Protein AF-A0A7G2CN73-F1 (afdb_monomer_lite)

Radius of gyration: 12.1 Å; chains: 1; bounding box: 37×28×23 Å

Sequence (90 aa):
MVTDVSALSACVNLTRVSVEGCLRLTTLDGLAGLPLLHYVDASNTPITRLDALTSCPRLRTVKVVNCPHLQSFDRLREANIDVVQRDFLP

InterPro domains:
  IPR032675 Leucine-rich repeat domain superfamily [G3DSA:3.80.10.10] (1-84)

Secondary structure (DSSP, 8-state):
-----GGGGG-TT--EEE-TT-TT----GGGTT-TT--EEE-TTS-----GGGGG-TT--EEE-TT-TT----HHHHHTT-EEE------

pLDDT: mean 93.39, std 11.21, range [33.44, 98.69]

Organism: NCBI:txid59799

Foldseek 3Di:
DDQDLLVCLVVLQDQEEEPAQVANHADDLSCAQNARHAYYEPENYCHAEDLSVLRHLRHAEYEYEHNVNHDDDVNCVVSNHHYHYPPPPD

Structure (mmCIF, N/CA/C/O backbone):
data_AF-A0A7G2CN73-F1
#
_entry.id   AF-A0A7G2CN73-F1
#
loop_
_atom_site.group_PDB
_atom_site.id
_atom_site.type_symbol
_atom_site.label_atom_id
_atom_site.label_alt_id
_atom_site.label_comp_id
_atom_site.label_asym_id
_atom_site.label_entity_id
_atom_site.label_seq_id
_atom_site.pdbx_PDB_ins_code
_atom_site.Cartn_x
_atom_site.Cartn_y
_atom_site.Cartn_z
_atom_site.occupancy
_atom_site.B_iso_or_equiv
_atom_site.auth_seq_id
_atom_site.auth_comp_id
_atom_site.auth_asym_id
_atom_site.auth_atom_id
_atom_site.pdbx_PDB_model_num
ATOM 1 N N . MET A 1 1 ? 1.046 -12.882 -11.616 1.00 72.31 1 MET A N 1
ATOM 2 C CA . MET A 1 1 ? 1.471 -11.550 -11.125 1.00 72.31 1 MET A CA 1
ATOM 3 C C . MET A 1 1 ? 0.229 -10.710 -10.908 1.00 72.31 1 MET A C 1
ATOM 5 O O . MET A 1 1 ? -0.658 -10.785 -11.749 1.00 72.31 1 MET A O 1
ATOM 9 N N . VAL A 1 2 ? 0.151 -9.967 -9.804 1.00 90.50 2 VAL A N 1
ATOM 10 C CA . VAL A 1 2 ? -1.014 -9.134 -9.465 1.00 90.50 2 VAL A CA 1
ATOM 11 C C . VAL A 1 2 ? -0.999 -7.854 -10.302 1.00 90.50 2 VAL A C 1
ATOM 13 O O . VAL A 1 2 ? 0.040 -7.207 -10.428 1.00 90.50 2 VAL A O 1
ATOM 16 N N . THR A 1 3 ? -2.144 -7.517 -10.890 1.00 95.88 3 THR A N 1
ATOM 17 C CA . THR A 1 3 ? -2.364 -6.297 -11.690 1.00 95.88 3 THR A CA 1
ATOM 18 C C . THR A 1 3 ? -3.485 -5.429 -11.134 1.00 95.88 3 THR A C 1
ATOM 20 O O . THR A 1 3 ? -3.636 -4.292 -11.559 1.00 95.88 3 THR A O 1
ATOM 23 N N . ASP A 1 4 ? -4.285 -5.975 -10.220 1.00 95.62 4 ASP A N 1
ATOM 24 C CA . AS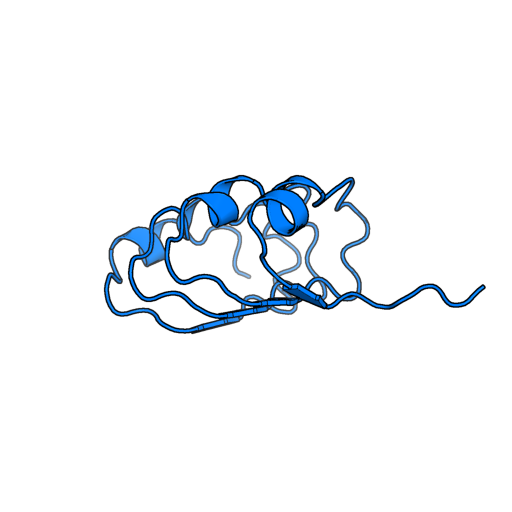P A 1 4 ? -5.480 -5.346 -9.684 1.00 95.62 4 ASP A CA 1
ATOM 25 C C . ASP A 1 4 ? -5.712 -5.808 -8.241 1.00 95.62 4 ASP A C 1
ATOM 27 O O . ASP A 1 4 ? -5.396 -6.945 -7.883 1.00 95.62 4 ASP A O 1
ATOM 31 N N . VAL A 1 5 ? -6.254 -4.908 -7.424 1.00 97.19 5 VAL A N 1
ATOM 32 C CA . VAL A 1 5 ? -6.609 -5.152 -6.018 1.00 97.19 5 VAL A CA 1
ATOM 33 C C . VAL A 1 5 ? -8.061 -4.774 -5.717 1.00 97.19 5 VAL A C 1
ATOM 35 O O . VAL A 1 5 ? -8.436 -4.670 -4.552 1.00 97.19 5 VAL A O 1
ATOM 38 N N . SER A 1 6 ? -8.900 -4.575 -6.739 1.00 96.94 6 SER A N 1
ATOM 39 C CA . SER A 1 6 ? -10.301 -4.154 -6.580 1.00 96.94 6 SER A CA 1
ATOM 40 C C . SER A 1 6 ? -11.120 -5.118 -5.720 1.00 96.94 6 SER A C 1
ATOM 42 O O . SER A 1 6 ? -11.966 -4.686 -4.937 1.00 96.94 6 SER A O 1
ATOM 44 N N . ALA A 1 7 ? -10.806 -6.415 -5.778 1.00 97.00 7 ALA A N 1
ATOM 45 C CA . ALA A 1 7 ? -11.437 -7.440 -4.951 1.00 97.00 7 ALA A CA 1
ATOM 46 C C . ALA A 1 7 ? -11.248 -7.213 -3.435 1.00 97.00 7 ALA A C 1
ATOM 48 O O . ALA A 1 7 ? -12.056 -7.697 -2.645 1.00 97.00 7 ALA A O 1
ATOM 49 N N . LEU A 1 8 ? -10.219 -6.462 -3.016 1.00 97.12 8 LEU A N 1
ATOM 50 C CA . LEU A 1 8 ? -9.961 -6.161 -1.603 1.00 97.12 8 LEU A CA 1
ATOM 51 C C . LEU A 1 8 ? -10.930 -5.124 -1.019 1.00 97.12 8 LEU A C 1
ATOM 53 O O . LEU A 1 8 ? -11.053 -5.046 0.201 1.00 97.12 8 LEU A O 1
ATOM 57 N N . SER A 1 9 ? -11.662 -4.383 -1.856 1.00 96.75 9 SER A N 1
ATOM 58 C CA . SER A 1 9 ? -12.647 -3.385 -1.409 1.00 96.75 9 SER A CA 1
ATOM 59 C C . SER A 1 9 ? -13.767 -3.982 -0.543 1.00 96.75 9 SER A C 1
ATOM 61 O O . SER A 1 9 ? -14.288 -3.315 0.348 1.00 96.75 9 SER A O 1
ATOM 63 N N . ALA A 1 10 ? -14.101 -5.262 -0.745 1.00 96.94 10 ALA A N 1
ATOM 64 C CA . ALA A 1 10 ? -15.094 -5.981 0.055 1.00 96.94 10 ALA A CA 1
ATOM 65 C C . ALA A 1 10 ? -14.556 -6.439 1.424 1.00 96.94 10 ALA A C 1
ATOM 67 O O . ALA A 1 10 ? -15.324 -6.820 2.311 1.00 96.94 10 ALA A O 1
ATOM 68 N N . CYS A 1 11 ? -13.239 -6.415 1.631 1.00 97.62 11 CYS A N 1
ATOM 69 C CA . CYS A 1 11 ? -12.606 -6.882 2.857 1.00 97.62 11 CYS A CA 1
ATOM 70 C C . CYS A 1 11 ? -12.578 -5.771 3.919 1.00 97.62 11 CYS A C 1
ATOM 72 O O . CYS A 1 11 ? -11.518 -5.289 4.314 1.00 97.62 11 CYS A O 1
ATOM 74 N N . VAL A 1 12 ? -13.754 -5.396 4.427 1.00 96.69 12 VAL A N 1
ATOM 75 C CA . VAL A 1 12 ? -13.955 -4.271 5.368 1.00 96.69 12 VAL A CA 1
ATOM 76 C C . VAL A 1 12 ? -13.139 -4.358 6.666 1.00 96.69 12 VAL A C 1
ATOM 78 O O . VAL A 1 12 ? -12.908 -3.343 7.318 1.00 96.69 12 VAL A O 1
ATOM 81 N N . ASN A 1 13 ? -12.667 -5.557 7.023 1.00 98.31 13 ASN A N 1
ATOM 82 C CA . ASN A 1 13 ? -11.829 -5.792 8.197 1.00 98.31 13 ASN A CA 1
ATOM 83 C C . ASN A 1 13 ? -10.315 -5.760 7.913 1.00 98.31 13 ASN A C 1
ATOM 85 O O . ASN A 1 13 ? -9.528 -6.049 8.815 1.00 98.31 13 ASN A O 1
ATOM 89 N N . LEU A 1 14 ? -9.879 -5.431 6.690 1.00 98.31 14 LEU A N 1
ATOM 90 C CA . LEU A 1 14 ? -8.456 -5.280 6.381 1.00 98.31 14 LEU A CA 1
ATOM 91 C C . LEU A 1 14 ? -7.846 -4.142 7.196 1.00 98.31 14 LEU A C 1
ATOM 93 O O . LEU A 1 14 ? -8.297 -3.002 7.142 1.00 98.31 14 LEU A O 1
ATOM 97 N N . THR A 1 15 ? -6.774 -4.463 7.913 1.00 98.50 15 THR A N 1
ATOM 98 C CA . THR A 1 15 ? -6.001 -3.509 8.717 1.00 98.50 15 THR A CA 1
ATOM 99 C C . THR A 1 15 ? -4.660 -3.168 8.077 1.00 98.50 15 THR A C 1
ATOM 101 O O . THR A 1 15 ? -4.163 -2.050 8.225 1.00 98.50 15 THR A O 1
ATOM 104 N N . ARG A 1 16 ? -4.082 -4.112 7.326 1.00 98.62 16 ARG A N 1
ATOM 105 C CA . ARG A 1 16 ? -2.784 -3.981 6.661 1.00 98.62 16 ARG A CA 1
ATOM 106 C C . ARG A 1 16 ? -2.833 -4.627 5.284 1.00 98.62 16 ARG A C 1
ATOM 108 O O . ARG A 1 16 ? -3.364 -5.727 5.148 1.00 98.62 16 ARG A O 1
ATOM 115 N N . VAL A 1 17 ? -2.226 -3.983 4.296 1.00 98.44 17 VAL A N 1
ATOM 116 C CA . VAL A 1 17 ? -2.041 -4.542 2.950 1.00 98.44 17 VAL A CA 1
ATOM 117 C C . VAL A 1 17 ? -0.576 -4.406 2.552 1.00 98.44 17 VAL A C 1
ATOM 119 O O . VAL A 1 17 ? 0.027 -3.357 2.760 1.00 98.44 17 VAL A O 1
ATOM 122 N N . SER A 1 18 ? -0.004 -5.466 1.984 1.00 98.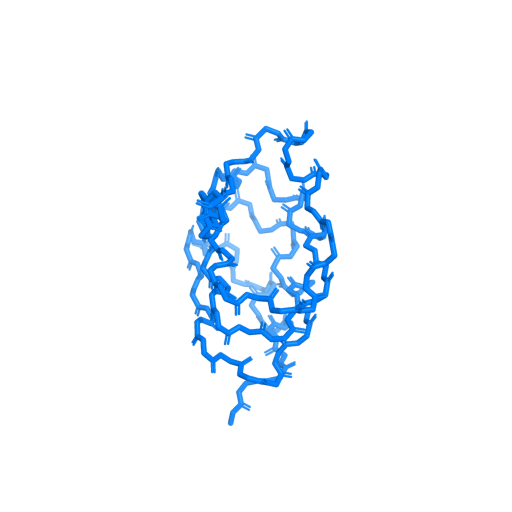00 18 SER A N 1
ATOM 123 C CA . SER A 1 18 ? 1.281 -5.406 1.288 1.00 98.00 18 SER A CA 1
ATOM 124 C C . SER A 1 18 ? 1.096 -5.920 -0.131 1.00 98.00 18 SER A C 1
ATOM 126 O O . SER A 1 18 ? 0.584 -7.020 -0.339 1.00 98.00 18 SER A O 1
ATOM 128 N N . VAL A 1 19 ? 1.504 -5.102 -1.092 1.00 97.69 19 VAL A N 1
ATOM 129 C CA . VAL A 1 19 ? 1.586 -5.429 -2.520 1.00 97.69 19 VAL A CA 1
ATOM 130 C C . VAL A 1 19 ? 3.019 -5.256 -3.020 1.00 97.69 19 VAL A C 1
ATOM 132 O O . VAL A 1 19 ? 3.252 -5.020 -4.206 1.00 97.69 19 VAL A O 1
ATOM 135 N N . GLU A 1 20 ? 3.986 -5.360 -2.106 1.00 97.44 20 GLU A N 1
ATOM 136 C CA . GLU A 1 20 ? 5.400 -5.203 -2.416 1.00 97.44 20 GLU A CA 1
ATOM 137 C C . GLU A 1 20 ? 5.817 -6.110 -3.583 1.00 97.44 20 GLU A C 1
ATOM 139 O O . GLU A 1 20 ? 5.481 -7.295 -3.633 1.00 97.44 20 GLU A O 1
ATOM 144 N N . GLY A 1 21 ? 6.533 -5.541 -4.554 1.00 96.75 21 GLY A N 1
ATOM 145 C CA . GLY A 1 21 ? 7.030 -6.290 -5.710 1.00 96.75 21 GLY A CA 1
ATOM 146 C C . GLY A 1 21 ? 5.958 -6.671 -6.736 1.00 96.75 21 GLY A C 1
ATOM 147 O O . GLY A 1 21 ? 6.239 -7.435 -7.664 1.00 96.75 21 GLY A O 1
ATOM 148 N N . CYS A 1 22 ? 4.732 -6.150 -6.634 1.00 97.44 22 CYS A N 1
ATOM 149 C CA . CYS A 1 22 ? 3.719 -6.302 -7.679 1.00 97.44 22 CYS A CA 1
ATOM 150 C C . CYS A 1 22 ? 4.060 -5.429 -8.902 1.00 97.44 22 CYS A C 1
ATOM 152 O O . CYS A 1 22 ? 3.474 -4.373 -9.123 1.00 97.44 22 CYS A O 1
ATOM 154 N N . LEU A 1 23 ? 4.991 -5.903 -9.739 1.00 96.12 23 LEU A N 1
ATOM 155 C CA . LEU A 1 23 ? 5.585 -5.163 -10.869 1.00 96.12 23 LEU A CA 1
ATOM 156 C C . LEU A 1 23 ? 4.615 -4.770 -11.996 1.00 96.12 23 LEU A C 1
ATOM 158 O O . LEU A 1 23 ? 5.020 -4.119 -12.953 1.00 96.12 23 LEU A O 1
ATOM 162 N N . ARG A 1 24 ? 3.351 -5.195 -11.927 1.00 96.56 24 ARG A N 1
ATOM 163 C CA . ARG A 1 24 ? 2.308 -4.841 -12.901 1.00 96.56 24 ARG A CA 1
ATOM 164 C C . ARG A 1 24 ? 1.127 -4.097 -12.272 1.00 96.56 24 ARG A C 1
ATOM 166 O O . ARG A 1 24 ? 0.148 -3.846 -12.967 1.00 96.56 24 ARG A O 1
ATOM 173 N N . LEU A 1 25 ? 1.203 -3.776 -10.981 1.00 97.00 25 LEU A N 1
ATOM 174 C CA . LEU A 1 25 ? 0.169 -3.045 -10.261 1.00 97.00 25 LEU A CA 1
ATOM 175 C C . LEU A 1 25 ? 0.465 -1.546 -10.341 1.00 97.00 25 LEU A C 1
ATOM 177 O O . LEU A 1 25 ? 1.460 -1.075 -9.798 1.00 97.00 25 LEU A O 1
ATOM 181 N N . THR A 1 26 ? -0.385 -0.805 -11.045 1.00 95.69 26 THR A N 1
ATOM 182 C CA . THR A 1 26 ? -0.189 0.629 -11.323 1.00 95.69 26 THR A CA 1
ATOM 183 C C . THR A 1 26 ? -1.056 1.543 -10.456 1.00 95.69 26 THR A C 1
ATOM 185 O O . THR A 1 26 ? -0.828 2.751 -10.420 1.00 95.69 26 THR A O 1
ATOM 188 N N . THR A 1 27 ? -2.037 0.984 -9.742 1.00 95.44 27 THR A N 1
ATOM 189 C CA . THR A 1 27 ? -2.973 1.720 -8.883 1.00 95.44 27 THR A CA 1
ATOM 190 C C . THR A 1 27 ? -3.350 0.912 -7.639 1.00 95.44 27 THR A C 1
ATOM 192 O O . THR A 1 27 ? -3.266 -0.317 -7.635 1.00 95.44 27 THR A O 1
ATOM 195 N N . LEU A 1 28 ? -3.783 1.616 -6.589 1.00 96.81 28 LEU A N 1
ATOM 196 C CA . LEU A 1 28 ? -4.305 1.064 -5.335 1.00 96.81 28 LEU A CA 1
ATOM 197 C C . LEU A 1 28 ? -5.760 1.473 -5.075 1.00 96.81 28 LEU A C 1
ATOM 199 O O . LEU A 1 28 ? -6.220 1.398 -3.938 1.00 96.81 28 LEU A O 1
ATOM 203 N N . ASP A 1 29 ? -6.500 1.893 -6.104 1.00 96.44 29 ASP A N 1
ATOM 204 C CA . ASP A 1 29 ? -7.880 2.378 -5.951 1.00 96.44 29 ASP A CA 1
ATOM 205 C C . ASP A 1 29 ? -8.812 1.339 -5.301 1.00 96.44 29 ASP A C 1
ATOM 207 O O . ASP A 1 29 ? -9.736 1.698 -4.578 1.00 96.44 29 ASP A O 1
ATOM 211 N N . GLY A 1 30 ? -8.519 0.043 -5.460 1.00 96.62 30 GLY A N 1
ATOM 212 C CA . GLY A 1 30 ? -9.234 -1.043 -4.780 1.00 96.62 30 GLY A CA 1
ATOM 213 C C . GLY A 1 30 ? -9.123 -1.051 -3.249 1.00 96.62 30 GLY A C 1
ATOM 214 O O . GLY A 1 30 ? -9.853 -1.794 -2.598 1.00 96.62 30 GLY A O 1
ATOM 215 N N . LEU A 1 31 ? -8.231 -0.242 -2.668 1.00 98.06 31 LEU A N 1
ATOM 216 C CA . LEU A 1 31 ? -8.080 -0.068 -1.220 1.00 98.06 31 LEU A CA 1
ATOM 217 C C . LEU A 1 31 ? -8.846 1.144 -0.672 1.00 98.06 31 LEU A C 1
ATOM 219 O O . LEU A 1 31 ? -8.836 1.351 0.541 1.00 98.06 31 LEU A O 1
ATOM 223 N N . ALA A 1 32 ? -9.467 1.954 -1.534 1.00 97.12 32 ALA A N 1
ATOM 224 C CA . ALA A 1 32 ? -10.162 3.175 -1.140 1.00 97.12 32 ALA A CA 1
ATOM 225 C C . ALA A 1 32 ? -11.259 2.905 -0.099 1.00 97.12 32 ALA A C 1
ATOM 227 O O . ALA A 1 32 ? -11.997 1.923 -0.183 1.00 97.12 32 ALA A O 1
ATOM 228 N N . GLY A 1 33 ? -11.387 3.802 0.877 1.00 97.94 33 GLY A N 1
ATOM 229 C CA . GLY A 1 33 ? -12.468 3.792 1.859 1.00 97.94 33 GLY A CA 1
ATOM 230 C C . GLY A 1 33 ? -12.443 2.637 2.862 1.00 97.94 33 GLY A C 1
ATOM 231 O O . GLY A 1 33 ? -13.382 2.519 3.649 1.00 97.94 33 GLY A O 1
ATOM 232 N N . LEU A 1 34 ? -11.404 1.791 2.879 1.00 98.56 34 LEU A N 1
ATOM 233 C CA . LEU A 1 34 ? -11.338 0.666 3.814 1.00 98.56 34 LEU A CA 1
ATOM 234 C C . LEU A 1 34 ? -11.290 1.180 5.268 1.00 98.56 34 LEU A C 1
ATOM 236 O O . LEU A 1 34 ? -10.334 1.860 5.658 1.00 98.56 34 LEU A O 1
ATOM 240 N N . PRO A 1 35 ? -12.299 0.860 6.103 1.00 98.25 35 PRO A N 1
ATOM 241 C CA . PRO A 1 35 ? -12.549 1.591 7.345 1.00 98.25 35 PRO A CA 1
ATOM 242 C C . PRO A 1 35 ? -11.530 1.286 8.445 1.00 98.25 35 PRO A C 1
ATOM 244 O O . PRO A 1 35 ? -11.354 2.086 9.364 1.00 98.25 35 PRO A O 1
ATOM 247 N N . LEU A 1 36 ? -10.867 0.128 8.374 1.00 98.69 36 LEU A N 1
ATOM 248 C CA . LEU A 1 36 ? -9.890 -0.324 9.366 1.00 98.69 36 LEU A CA 1
ATOM 249 C C . LEU A 1 36 ? -8.444 -0.307 8.861 1.00 98.69 36 LEU A C 1
ATOM 251 O O . LEU A 1 36 ? -7.531 -0.556 9.654 1.00 98.69 36 LEU A O 1
ATOM 255 N N . LEU A 1 37 ? -8.226 0.019 7.585 1.00 98.69 37 LEU A N 1
ATOM 256 C CA . LEU A 1 37 ? -6.904 -0.011 6.979 1.00 98.69 37 LEU A CA 1
ATOM 257 C C . LEU A 1 37 ? -6.037 1.089 7.589 1.00 98.69 37 LEU A C 1
ATOM 259 O O . LEU A 1 37 ? -6.357 2.270 7.482 1.00 98.69 37 LEU A O 1
ATOM 263 N N . HIS A 1 38 ? -4.935 0.695 8.223 1.00 98.50 38 HIS A N 1
ATOM 264 C CA . HIS A 1 38 ? -4.014 1.615 8.883 1.00 98.50 38 HIS A CA 1
ATOM 265 C C . HIS A 1 38 ? -2.590 1.575 8.311 1.00 98.50 38 HIS A C 1
ATOM 267 O O . HIS A 1 38 ? -1.796 2.470 8.607 1.00 98.50 38 HIS A O 1
ATOM 273 N N . TYR A 1 39 ? -2.258 0.568 7.495 1.00 98.69 39 TYR A N 1
ATOM 274 C CA . TYR A 1 39 ? -0.928 0.390 6.906 1.00 98.69 39 TYR A CA 1
ATOM 275 C C . TYR A 1 39 ? -0.999 -0.160 5.476 1.00 98.69 39 TYR A C 1
ATOM 277 O O . TYR A 1 39 ? -1.668 -1.169 5.236 1.00 98.69 39 TYR A O 1
ATOM 285 N N . VAL A 1 40 ? -0.248 0.447 4.555 1.00 98.62 40 VAL A N 1
ATOM 286 C CA . VAL A 1 40 ? -0.056 -0.048 3.182 1.00 98.62 40 VAL A CA 1
ATOM 287 C C . VAL A 1 40 ? 1.433 -0.086 2.845 1.00 98.62 40 VAL A C 1
ATOM 289 O O . VAL A 1 40 ? 2.123 0.917 3.006 1.00 98.62 40 VAL A O 1
ATOM 292 N N . ASP A 1 41 ? 1.925 -1.215 2.337 1.00 98.38 41 ASP A N 1
ATOM 293 C CA . ASP A 1 41 ? 3.238 -1.300 1.686 1.00 98.38 41 ASP A CA 1
ATOM 294 C C . ASP A 1 41 ? 3.061 -1.533 0.184 1.00 98.38 41 ASP A C 1
ATOM 296 O O . ASP A 1 41 ? 2.537 -2.565 -0.239 1.00 98.38 41 ASP A O 1
ATOM 300 N N . ALA A 1 42 ? 3.483 -0.555 -0.613 1.00 97.56 42 ALA A N 1
ATOM 301 C CA . ALA A 1 42 ? 3.467 -0.585 -2.070 1.00 97.56 42 ALA A CA 1
ATOM 302 C C . ALA A 1 42 ? 4.881 -0.494 -2.664 1.00 97.56 42 ALA A C 1
ATOM 304 O O . ALA A 1 42 ? 5.051 -0.110 -3.820 1.00 97.56 42 ALA A O 1
ATOM 305 N N . SER A 1 43 ? 5.906 -0.837 -1.880 1.00 97.25 43 SER A N 1
ATOM 306 C CA . SER A 1 43 ? 7.302 -0.779 -2.312 1.00 97.25 43 SER A CA 1
ATOM 307 C C . SER A 1 43 ? 7.562 -1.637 -3.553 1.00 97.25 43 SER A C 1
ATOM 309 O O . SER A 1 43 ? 6.965 -2.697 -3.737 1.00 97.25 43 SER A O 1
ATOM 311 N N . ASN A 1 44 ? 8.511 -1.224 -4.391 1.00 96.62 44 ASN A N 1
ATOM 312 C CA . ASN A 1 44 ? 8.909 -1.946 -5.599 1.00 96.62 44 ASN A CA 1
ATOM 313 C C . ASN A 1 44 ? 7.725 -2.198 -6.562 1.00 96.62 44 ASN A C 1
ATOM 315 O O . ASN A 1 44 ? 7.586 -3.292 -7.110 1.00 96.62 44 ASN A O 1
ATOM 319 N N . THR A 1 45 ? 6.853 -1.204 -6.759 1.00 97.06 45 THR A N 1
ATOM 320 C CA . THR A 1 45 ? 5.734 -1.268 -7.716 1.00 97.06 45 THR A CA 1
ATOM 321 C C . THR A 1 45 ? 5.774 -0.086 -8.695 1.00 97.06 45 THR A C 1
ATOM 323 O O . THR A 1 45 ? 6.344 0.961 -8.379 1.00 97.06 45 THR A O 1
ATOM 326 N N . PRO A 1 46 ? 5.184 -0.211 -9.900 1.00 96.50 46 PRO A N 1
ATOM 327 C CA . PRO A 1 46 ? 5.096 0.883 -10.867 1.00 96.50 46 PRO A CA 1
ATOM 328 C C . PRO A 1 46 ? 3.889 1.804 -10.610 1.00 96.50 46 PRO A C 1
ATOM 330 O O . PRO A 1 46 ? 3.360 2.388 -11.557 1.00 96.50 46 PRO A O 1
ATOM 333 N N . ILE A 1 47 ? 3.405 1.9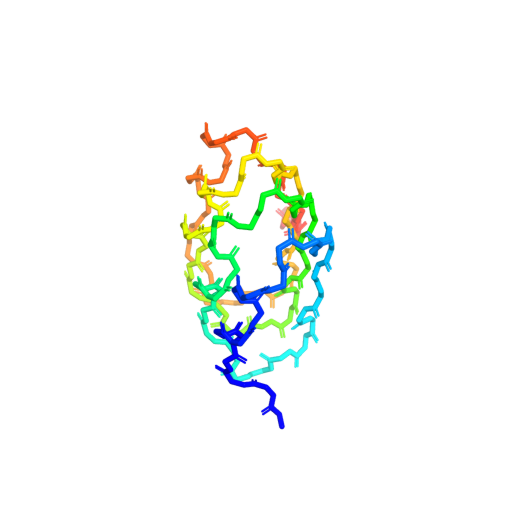07 -9.367 1.00 96.12 47 ILE A N 1
ATOM 334 C CA . ILE A 1 47 ? 2.276 2.783 -9.037 1.00 96.12 47 ILE A CA 1
ATOM 335 C C . ILE A 1 47 ? 2.588 4.237 -9.394 1.00 96.12 47 ILE A C 1
ATOM 337 O O . ILE A 1 47 ? 3.713 4.709 -9.227 1.00 96.12 47 ILE A O 1
ATOM 341 N N . THR A 1 48 ? 1.580 4.954 -9.879 1.00 95.12 48 THR A N 1
ATOM 342 C CA . THR A 1 48 ? 1.746 6.344 -10.338 1.00 95.12 48 THR A CA 1
ATOM 343 C C . THR A 1 48 ? 1.124 7.365 -9.393 1.00 95.12 48 THR A C 1
ATOM 345 O O . THR A 1 48 ? 1.526 8.527 -9.388 1.00 95.12 48 THR A O 1
ATOM 348 N N . ARG A 1 49 ? 0.146 6.939 -8.585 1.00 93.94 49 ARG A N 1
ATOM 349 C CA . ARG A 1 49 ? -0.656 7.794 -7.702 1.00 93.94 49 ARG A CA 1
ATOM 350 C C . ARG A 1 49 ? -1.180 7.026 -6.494 1.00 93.94 49 ARG A C 1
ATOM 352 O O . ARG A 1 49 ? -1.343 5.809 -6.548 1.00 93.94 49 ARG A O 1
ATOM 359 N N . LEU A 1 50 ? -1.477 7.765 -5.426 1.00 95.75 50 LEU A N 1
ATOM 360 C CA . LEU A 1 50 ? -1.953 7.222 -4.148 1.00 95.75 50 LEU A CA 1
ATOM 361 C C . LEU A 1 50 ? -3.191 7.940 -3.597 1.00 95.75 50 LEU A C 1
ATOM 363 O O . LEU A 1 50 ? -3.616 7.649 -2.484 1.00 95.75 50 LEU A O 1
ATOM 367 N N . ASP A 1 51 ? -3.788 8.858 -4.361 1.00 93.88 51 ASP A N 1
ATOM 368 C CA . ASP A 1 51 ? -4.863 9.733 -3.876 1.00 93.88 51 ASP A CA 1
ATOM 369 C C . ASP A 1 51 ? -6.055 8.957 -3.300 1.00 93.88 51 ASP A C 1
ATOM 371 O O . ASP A 1 51 ? -6.654 9.394 -2.321 1.00 93.88 51 ASP A O 1
ATOM 375 N N . ALA A 1 52 ? -6.370 7.781 -3.849 1.00 94.81 52 ALA A N 1
ATOM 376 C CA . ALA A 1 52 ? -7.444 6.929 -3.348 1.00 94.81 52 ALA A CA 1
ATOM 377 C C . ALA A 1 52 ? -7.268 6.529 -1.876 1.00 94.81 52 ALA A C 1
ATOM 379 O O . ALA A 1 52 ? -8.254 6.401 -1.150 1.00 94.81 52 ALA A O 1
ATOM 380 N N . LEU A 1 53 ? -6.027 6.405 -1.399 1.00 97.25 53 LEU A N 1
ATOM 381 C CA . LEU A 1 53 ? -5.728 6.050 -0.015 1.00 97.25 53 LEU A CA 1
ATOM 382 C C . LEU A 1 53 ? -6.107 7.155 0.987 1.00 97.25 53 LEU A C 1
ATOM 384 O O . LEU A 1 53 ? -6.317 6.855 2.159 1.00 97.25 53 LEU A O 1
ATOM 388 N N . THR A 1 54 ? -6.266 8.409 0.542 1.00 97.31 54 THR A N 1
ATOM 389 C CA . THR A 1 54 ? -6.720 9.519 1.410 1.00 97.31 54 THR A CA 1
ATOM 390 C C . THR A 1 54 ? -8.153 9.335 1.914 1.00 97.31 54 THR A C 1
ATOM 392 O O . THR A 1 54 ? -8.542 9.936 2.910 1.00 97.31 54 THR A O 1
ATOM 395 N N . SER A 1 55 ? -8.939 8.477 1.256 1.00 97.56 55 SER A N 1
ATOM 396 C CA . SER A 1 55 ? -10.307 8.150 1.666 1.00 97.56 55 SER A CA 1
ATOM 397 C C . SER A 1 55 ? -10.384 7.135 2.815 1.00 97.56 55 SER A C 1
ATOM 399 O O . SER A 1 55 ? -11.466 6.905 3.351 1.00 97.56 55 SER A O 1
ATOM 401 N N . CYS A 1 56 ? -9.263 6.519 3.208 1.00 98.25 56 CYS A N 1
ATOM 402 C CA . CYS A 1 56 ? -9.215 5.541 4.292 1.00 98.25 56 CYS A CA 1
ATOM 403 C C . CYS A 1 56 ? -9.103 6.253 5.654 1.00 98.25 56 CYS A C 1
ATOM 405 O O . CYS A 1 56 ? -8.031 6.760 5.990 1.00 98.25 56 CYS A O 1
ATOM 407 N N . PRO A 1 57 ? -10.153 6.252 6.497 1.00 97.69 57 PRO A N 1
ATOM 408 C CA . PRO A 1 57 ? -10.234 7.126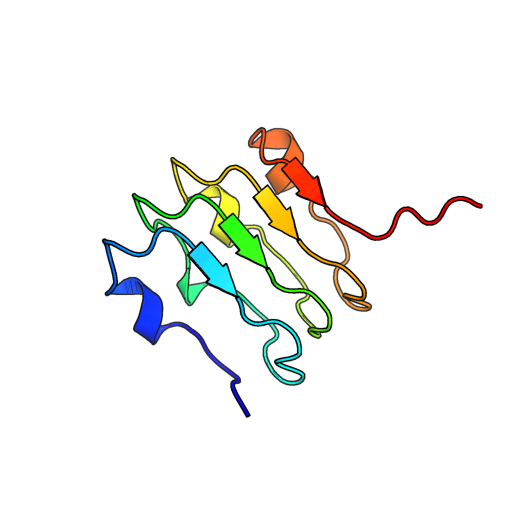 7.675 1.00 97.69 57 PRO A CA 1
ATOM 409 C C . PRO A 1 57 ? -9.239 6.780 8.792 1.00 97.69 57 PRO A C 1
ATOM 411 O O . PRO A 1 57 ? -9.042 7.567 9.718 1.00 97.69 57 PRO A O 1
ATOM 414 N N . ARG A 1 58 ? -8.640 5.584 8.754 1.00 98.31 58 ARG A N 1
ATOM 415 C CA . ARG A 1 58 ? -7.680 5.109 9.761 1.00 98.31 58 ARG A CA 1
ATOM 416 C C . ARG A 1 58 ? -6.274 4.924 9.207 1.00 98.31 58 ARG A C 1
ATOM 418 O O . ARG A 1 58 ? -5.408 4.464 9.955 1.00 98.31 58 ARG A O 1
ATOM 425 N N . LEU A 1 59 ? -6.039 5.280 7.944 1.00 98.56 59 LEU A N 1
ATOM 426 C CA . LEU A 1 59 ? -4.739 5.095 7.321 1.00 98.56 59 LEU A CA 1
ATOM 427 C C . LEU A 1 59 ? -3.707 5.989 8.001 1.00 98.56 59 LEU A C 1
ATOM 429 O O . LEU A 1 59 ? -3.937 7.178 8.196 1.00 98.56 59 LEU A O 1
ATOM 433 N N . ARG A 1 60 ? -2.587 5.394 8.419 1.00 98.12 60 ARG A N 1
ATOM 434 C CA . ARG A 1 60 ? -1.521 6.118 9.122 1.00 98.12 60 ARG A CA 1
ATOM 435 C C . ARG A 1 60 ? -0.193 6.061 8.410 1.00 98.12 60 ARG A C 1
ATOM 437 O O . ARG A 1 60 ? 0.548 7.026 8.498 1.00 98.12 60 ARG A O 1
ATOM 444 N N . THR A 1 61 ? 0.102 4.956 7.735 1.00 98.19 61 THR A N 1
ATOM 445 C CA . THR A 1 61 ? 1.414 4.745 7.130 1.00 98.19 61 THR A CA 1
ATOM 446 C C . THR A 1 61 ? 1.273 4.144 5.745 1.00 98.19 61 THR A C 1
ATOM 448 O O . THR A 1 61 ? 0.591 3.130 5.565 1.00 98.19 61 THR A O 1
ATOM 451 N N . VAL A 1 62 ? 1.968 4.740 4.783 1.00 98.12 62 VAL A N 1
ATOM 452 C CA . VAL A 1 62 ? 2.121 4.223 3.425 1.00 98.12 62 VAL A CA 1
ATOM 453 C C . VAL A 1 62 ? 3.608 4.123 3.110 1.00 98.12 62 VAL A C 1
ATOM 455 O O . VAL A 1 62 ? 4.345 5.091 3.264 1.00 98.12 62 VAL A O 1
ATOM 458 N N . LYS A 1 63 ? 4.069 2.949 2.681 1.00 97.75 63 LYS A N 1
ATOM 459 C CA . LYS A 1 63 ? 5.465 2.719 2.302 1.00 97.75 63 LYS A CA 1
ATOM 460 C C . LYS A 1 63 ? 5.589 2.588 0.785 1.00 97.75 63 LYS A C 1
ATOM 462 O O . LYS A 1 63 ? 4.866 1.808 0.172 1.00 97.75 63 LYS A O 1
ATOM 467 N N . VAL A 1 64 ? 6.491 3.367 0.191 1.00 96.06 64 VAL A N 1
ATOM 468 C CA . VAL A 1 64 ? 6.642 3.541 -1.272 1.00 96.06 64 VAL A CA 1
ATOM 469 C C . VAL A 1 64 ? 8.104 3.468 -1.713 1.00 96.06 64 VAL A C 1
ATOM 471 O O . VAL A 1 64 ? 8.553 4.167 -2.620 1.00 96.06 64 VAL A O 1
ATOM 474 N N . VAL A 1 65 ? 8.891 2.612 -1.064 1.00 95.19 65 VAL A N 1
ATOM 475 C CA . VAL A 1 65 ? 10.310 2.444 -1.401 1.00 95.19 65 VAL A CA 1
ATOM 476 C C . VAL A 1 65 ? 10.448 1.935 -2.839 1.00 95.19 65 VAL A C 1
ATOM 478 O O . VAL A 1 65 ? 9.776 0.983 -3.218 1.00 95.19 65 VAL A O 1
ATOM 481 N N . ASN A 1 66 ? 11.333 2.542 -3.637 1.00 94.44 66 ASN A N 1
ATOM 482 C CA . ASN A 1 66 ? 11.576 2.172 -5.040 1.00 94.44 66 ASN A 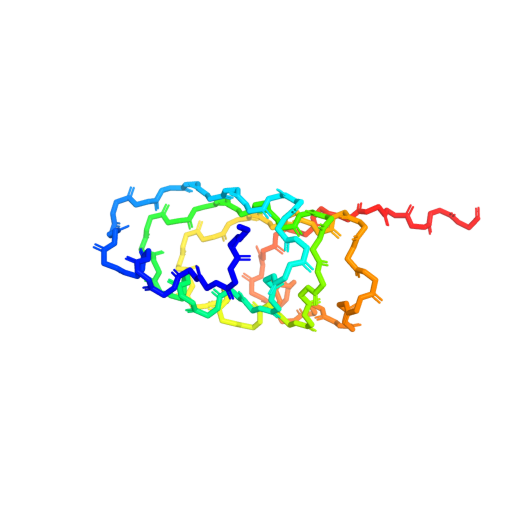CA 1
ATOM 483 C C . ASN A 1 66 ? 10.301 2.157 -5.915 1.00 94.44 66 ASN A C 1
ATOM 485 O O . ASN A 1 66 ? 10.041 1.179 -6.616 1.00 94.44 66 ASN A O 1
ATOM 489 N N . CYS A 1 67 ? 9.509 3.232 -5.887 1.00 94.31 67 CYS A N 1
ATOM 490 C CA . CYS A 1 67 ? 8.378 3.435 -6.803 1.00 94.31 67 CYS A CA 1
ATOM 491 C C . CYS A 1 67 ? 8.756 4.473 -7.883 1.00 94.31 67 CYS A C 1
ATOM 493 O O . CYS A 1 67 ? 8.490 5.659 -7.699 1.00 94.31 67 CYS A O 1
ATOM 495 N N . PRO A 1 68 ? 9.404 4.077 -8.998 1.00 90.31 68 PRO A N 1
ATOM 496 C CA . PRO A 1 68 ? 10.049 5.011 -9.935 1.00 90.31 68 PRO A CA 1
ATOM 497 C C . PRO A 1 68 ? 9.078 5.891 -10.735 1.00 90.31 68 PRO A C 1
ATOM 499 O O . PRO A 1 68 ? 9.497 6.883 -11.324 1.00 90.31 68 PRO A O 1
ATOM 502 N N . HIS A 1 69 ? 7.796 5.524 -10.787 1.00 94.19 69 HIS A N 1
ATOM 503 C CA . HIS A 1 69 ? 6.760 6.255 -11.521 1.00 94.19 69 HIS A CA 1
ATOM 504 C C . HIS A 1 69 ? 5.827 7.068 -10.614 1.00 94.19 69 HIS A C 1
ATOM 506 O O . HIS A 1 69 ? 4.932 7.747 -11.120 1.00 94.19 69 HIS A O 1
ATOM 512 N N . LEU A 1 70 ? 6.026 7.016 -9.293 1.00 93.00 70 LEU A N 1
ATOM 513 C CA . LEU A 1 70 ? 5.229 7.776 -8.339 1.00 93.00 70 LEU A CA 1
ATOM 514 C C . LEU A 1 70 ? 5.671 9.244 -8.377 1.00 93.00 70 LEU A C 1
ATOM 516 O O . LEU A 1 70 ? 6.787 9.567 -7.983 1.00 93.00 70 LEU A O 1
ATOM 520 N N . GLN A 1 71 ? 4.805 10.127 -8.880 1.00 84.62 71 GLN A N 1
ATOM 521 C CA . GLN A 1 71 ? 5.159 11.533 -9.125 1.00 84.62 71 GLN A CA 1
ATOM 522 C C . GLN A 1 71 ? 5.053 12.411 -7.872 1.00 84.62 71 GLN A C 1
ATOM 524 O O . GLN A 1 71 ? 5.959 13.180 -7.571 1.00 84.62 71 GLN A O 1
ATOM 529 N N . SER A 1 72 ? 3.934 12.313 -7.154 1.00 87.38 72 SER A N 1
ATOM 530 C CA . SER A 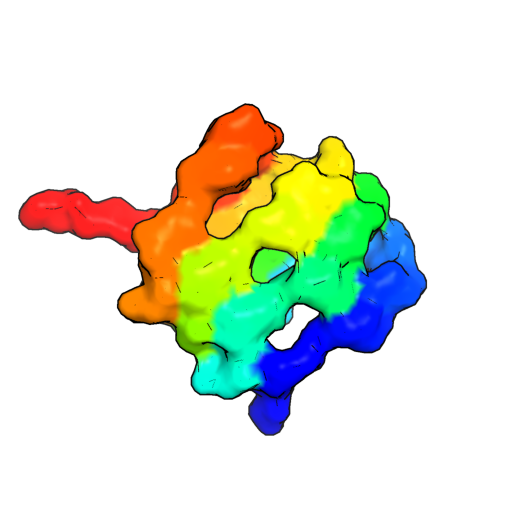1 72 ? 3.676 13.041 -5.911 1.00 87.38 72 SER A CA 1
ATOM 531 C C . SER A 1 72 ? 2.750 12.216 -5.021 1.00 87.38 72 SER A C 1
ATOM 533 O O . SER A 1 72 ? 1.955 11.395 -5.484 1.00 87.38 72 SER A O 1
ATOM 535 N N . PHE A 1 73 ? 2.878 12.443 -3.723 1.00 91.06 73 PHE A N 1
ATOM 536 C CA . PHE A 1 73 ? 2.023 11.897 -2.679 1.00 91.06 73 PHE A CA 1
ATOM 537 C C . PHE A 1 73 ? 1.726 12.974 -1.623 1.00 91.06 73 PHE A C 1
ATOM 539 O O . PHE A 1 73 ? 1.443 12.666 -0.466 1.00 91.06 73 PHE A O 1
ATOM 546 N N . ASP A 1 74 ? 1.758 14.250 -2.022 1.00 92.00 74 ASP A N 1
ATOM 547 C CA . ASP A 1 74 ? 1.524 15.388 -1.123 1.00 92.00 74 ASP A CA 1
ATOM 548 C C . ASP A 1 74 ? 0.127 15.340 -0.503 1.00 92.00 74 ASP A C 1
ATOM 550 O O . ASP A 1 74 ? -0.031 15.623 0.680 1.00 92.00 74 ASP A O 1
ATOM 554 N N . ARG A 1 75 ? -0.861 14.821 -1.241 1.00 93.31 75 ARG A N 1
ATOM 555 C CA . ARG A 1 75 ? -2.214 14.572 -0.723 1.00 93.31 75 ARG A CA 1
ATOM 556 C C . ARG A 1 75 ? -2.253 13.620 0.472 1.00 93.31 75 ARG A C 1
ATOM 558 O O . ARG A 1 75 ? -3.133 13.750 1.316 1.00 93.31 75 ARG A O 1
ATOM 565 N N . LEU A 1 76 ? -1.315 12.672 0.571 1.00 94.62 76 LEU A N 1
ATOM 566 C CA . LEU A 1 76 ? -1.203 11.816 1.756 1.00 94.62 76 LEU A CA 1
ATOM 567 C C . LEU A 1 76 ? -0.685 12.613 2.956 1.00 94.62 76 LEU A C 1
ATOM 569 O O . LEU A 1 76 ? -1.228 12.488 4.050 1.00 94.62 76 LEU A O 1
ATOM 573 N N . ARG A 1 77 ? 0.312 13.479 2.744 1.00 92.25 77 ARG A N 1
ATOM 574 C CA . ARG A 1 77 ? 0.850 14.354 3.796 1.00 92.25 77 ARG A CA 1
ATOM 575 C C . ARG A 1 77 ? -0.190 15.369 4.274 1.00 92.25 77 ARG A C 1
ATOM 577 O O . ARG A 1 77 ? -0.330 15.555 5.477 1.00 92.25 77 ARG A O 1
ATOM 584 N N . GLU A 1 78 ? -0.957 15.962 3.359 1.00 95.56 78 GLU A N 1
ATOM 585 C CA . GLU A 1 78 ? -2.100 16.839 3.669 1.00 95.56 78 GLU A CA 1
ATOM 586 C C . GLU A 1 78 ? -3.176 16.111 4.488 1.00 95.56 78 GLU A C 1
ATOM 588 O O . GLU A 1 78 ? -3.764 16.688 5.400 1.00 95.56 78 GLU A O 1
ATOM 593 N N . ALA A 1 79 ? -3.394 14.823 4.209 1.00 95.00 79 ALA A N 1
ATOM 594 C CA . ALA A 1 79 ? -4.275 13.948 4.980 1.00 95.00 79 ALA A CA 1
ATOM 595 C C . ALA A 1 79 ? -3.636 13.421 6.283 1.00 95.00 79 ALA A C 1
ATOM 597 O O . ALA A 1 79 ? -4.217 12.567 6.953 1.00 95.00 79 ALA A O 1
ATOM 598 N N . ASN A 1 80 ? -2.458 13.927 6.663 1.00 96.19 80 ASN A N 1
ATOM 599 C CA . ASN A 1 80 ? -1.730 13.559 7.876 1.00 96.19 80 ASN A CA 1
ATOM 600 C C . ASN A 1 80 ? -1.361 12.058 7.940 1.00 96.19 80 ASN A C 1
ATOM 602 O O . ASN A 1 80 ? -1.325 11.456 9.020 1.00 96.19 80 ASN A O 1
ATOM 606 N N . ILE A 1 81 ? -1.099 11.462 6.771 1.00 97.00 81 ILE A N 1
ATOM 607 C CA . ILE A 1 81 ? -0.623 10.089 6.585 1.00 97.00 81 ILE A CA 1
ATOM 608 C C . ILE A 1 81 ? 0.900 10.125 6.440 1.00 97.00 81 ILE A C 1
ATOM 610 O O . ILE A 1 81 ? 1.440 10.837 5.592 1.00 97.00 81 ILE A O 1
ATOM 614 N N . ASP A 1 82 ? 1.589 9.332 7.255 1.00 96.06 82 ASP A N 1
ATOM 615 C CA . ASP A 1 82 ? 3.037 9.173 7.188 1.00 96.06 82 ASP A CA 1
ATOM 616 C C . ASP A 1 82 ? 3.433 8.388 5.933 1.00 96.06 82 ASP A C 1
ATOM 618 O O . ASP A 1 82 ? 2.854 7.339 5.624 1.00 96.06 82 ASP A O 1
ATOM 622 N N . VAL A 1 83 ? 4.425 8.897 5.206 1.00 95.19 83 VAL A N 1
ATOM 623 C CA . VAL A 1 83 ? 4.911 8.276 3.974 1.00 95.19 83 VAL A CA 1
ATOM 624 C C . VAL A 1 83 ? 6.365 7.887 4.145 1.00 95.19 83 VAL A C 1
ATOM 626 O O . VAL A 1 83 ? 7.261 8.729 4.141 1.00 95.19 83 VAL A O 1
ATOM 629 N N . VAL A 1 84 ? 6.592 6.579 4.235 1.00 94.38 84 VAL A N 1
ATOM 630 C CA . VAL A 1 84 ? 7.926 5.993 4.311 1.00 94.38 84 VAL A CA 1
ATOM 631 C C . VAL A 1 84 ? 8.432 5.760 2.895 1.00 94.38 84 VAL A C 1
ATOM 633 O O . VAL A 1 84 ? 7.971 4.874 2.172 1.00 94.38 84 VAL A O 1
ATOM 636 N N . GLN A 1 85 ? 9.420 6.544 2.505 1.00 88.12 85 GLN A N 1
ATOM 637 C CA . GLN A 1 85 ? 10.123 6.417 1.237 1.00 88.12 85 GLN A CA 1
ATOM 638 C C . GLN A 1 85 ? 11.618 6.226 1.494 1.00 88.12 85 GLN A C 1
ATOM 640 O O . GLN A 1 85 ? 12.092 6.409 2.613 1.00 88.12 85 GLN A O 1
ATOM 645 N N . ARG A 1 86 ? 12.379 5.843 0.463 1.00 79.00 86 ARG A N 1
ATOM 646 C CA . ARG A 1 86 ? 13.826 6.052 0.532 1.00 79.00 86 ARG A CA 1
ATOM 647 C C . ARG A 1 86 ? 14.041 7.549 0.416 1.00 79.00 86 ARG A C 1
ATOM 649 O O . ARG A 1 86 ? 13.802 8.106 -0.652 1.00 79.00 86 ARG A O 1
ATOM 656 N N . ASP A 1 87 ? 14.457 8.179 1.506 1.00 57.31 87 ASP A N 1
ATOM 657 C CA . ASP A 1 87 ? 15.047 9.501 1.417 1.00 57.31 87 ASP A CA 1
ATOM 658 C C . ASP A 1 87 ? 16.232 9.372 0.462 1.00 57.31 87 ASP A C 1
ATOM 660 O O . ASP A 1 87 ? 17.192 8.645 0.732 1.00 57.31 87 ASP A O 1
ATOM 664 N N . PHE A 1 88 ? 16.155 10.042 -0.685 1.00 48.16 88 PHE A N 1
ATOM 665 C CA . PHE A 1 88 ? 17.374 10.485 -1.334 1.00 48.16 88 PHE A CA 1
ATOM 666 C C . PHE A 1 88 ? 17.983 11.511 -0.371 1.00 48.16 88 PHE A C 1
ATOM 668 O O . PHE A 1 88 ? 17.730 12.709 -0.476 1.00 48.16 88 PHE A O 1
ATOM 675 N N . LEU A 1 89 ? 18.726 11.031 0.631 1.00 33.44 89 LEU A N 1
ATOM 676 C CA . LEU A 1 89 ? 19.844 11.811 1.140 1.00 33.44 89 LEU A CA 1
ATOM 677 C C . LEU A 1 89 ? 20.715 12.120 -0.092 1.00 33.44 89 LEU A C 1
ATOM 679 O O . LEU A 1 89 ? 20.944 11.194 -0.879 1.00 33.44 89 LEU A O 1
ATOM 683 N N . PRO A 1 90 ? 21.081 13.394 -0.318 1.00 43.16 90 PRO A N 1
ATOM 684 C CA . PRO A 1 90 ? 21.891 13.781 -1.468 1.00 43.16 90 PRO A CA 1
ATOM 685 C C . PRO A 1 90 ? 23.198 12.985 -1.552 1.00 43.16 90 PRO A C 1
ATOM 687 O O . PRO A 1 90 ? 23.719 12.574 -0.488 1.00 43.16 90 PRO A O 1
#